Protein AF-U1Q9I6-F1 (afdb_monomer_lite)

Sequence (125 aa):
MIGTSRIRGVLASASLLATACLAGCGAFHQKDFPTDGPSVTATSNPAKVKSSDFGHSWNLKVDHGTVTCKDNSDGDPILYFTAPNGIEYALNHVKGNGSRRDIDDISNGSVGPLRSFAFTVCDVK

Structure (mmCIF, N/CA/C/O backbone):
data_AF-U1Q9I6-F1
#
_entry.id   AF-U1Q9I6-F1
#
loop_
_atom_site.group_PDB
_atom_site.id
_atom_site.type_symbol
_atom_site.label_atom_id
_atom_site.label_alt_id
_atom_site.label_comp_id
_atom_site.label_asym_id
_atom_site.label_entity_id
_atom_site.label_seq_id
_atom_site.pdbx_PDB_ins_code
_atom_site.Cartn_x
_atom_site.Cartn_y
_atom_site.Cartn_z
_atom_site.occupancy
_atom_site.B_iso_or_equiv
_atom_site.auth_seq_id
_atom_site.auth_comp_id
_atom_site.auth_asym_id
_atom_site.auth_atom_id
_atom_site.pdbx_PDB_model_num
ATOM 1 N N . MET A 1 1 ? 59.350 21.161 -57.118 1.00 41.19 1 MET A N 1
ATOM 2 C CA . MET A 1 1 ? 58.329 21.055 -56.049 1.00 41.19 1 MET A CA 1
ATOM 3 C C . MET A 1 1 ? 57.817 22.453 -55.744 1.00 41.19 1 MET A C 1
ATOM 5 O O . MET A 1 1 ? 58.614 23.371 -55.867 1.00 41.19 1 MET A O 1
ATOM 9 N N . ILE A 1 2 ? 56.543 22.576 -55.337 1.00 42.09 2 ILE A N 1
ATOM 10 C CA . ILE A 1 2 ? 55.747 23.816 -55.164 1.00 42.09 2 ILE A CA 1
ATOM 11 C C . ILE A 1 2 ? 55.179 24.289 -56.519 1.00 42.09 2 ILE A C 1
ATOM 13 O O . ILE A 1 2 ? 55.937 24.626 -57.414 1.00 42.09 2 ILE A O 1
ATOM 17 N N . GLY A 1 3 ? 53.879 24.292 -56.813 1.00 31.69 3 GLY A N 1
ATOM 18 C CA . GLY A 1 3 ? 52.679 24.141 -55.994 1.00 31.69 3 GLY A CA 1
ATOM 19 C C . GLY A 1 3 ? 51.629 25.108 -56.546 1.00 31.69 3 GLY A C 1
ATOM 20 O O . GLY A 1 3 ? 51.571 26.255 -56.120 1.00 31.69 3 GLY A O 1
ATOM 21 N N . THR A 1 4 ? 50.831 24.678 -57.524 1.00 43.84 4 THR A N 1
ATOM 22 C CA . THR A 1 4 ? 49.686 25.442 -58.034 1.00 43.84 4 THR A CA 1
ATOM 23 C C . THR A 1 4 ? 48.443 24.570 -57.983 1.00 43.84 4 THR A C 1
ATOM 25 O O . THR A 1 4 ? 48.329 23.593 -58.712 1.00 43.84 4 THR A O 1
ATOM 28 N N . SER A 1 5 ? 47.474 24.944 -57.152 1.00 45.22 5 SER A N 1
ATOM 29 C CA . SER A 1 5 ? 46.073 24.737 -57.503 1.00 45.22 5 SER A CA 1
ATOM 30 C C . SER A 1 5 ? 45.188 25.682 -56.704 1.00 45.22 5 SER A C 1
ATOM 32 O O . SER A 1 5 ? 45.247 25.747 -55.478 1.00 45.22 5 SER A O 1
ATOM 34 N N . ARG A 1 6 ? 44.401 26.462 -57.442 1.00 52.94 6 ARG A N 1
ATOM 35 C CA . ARG A 1 6 ? 43.403 27.394 -56.927 1.00 52.94 6 ARG A CA 1
ATOM 36 C C . ARG A 1 6 ? 42.254 26.587 -56.331 1.00 52.94 6 ARG A C 1
ATOM 38 O O . ARG A 1 6 ? 41.575 25.876 -57.067 1.00 52.94 6 ARG A O 1
ATOM 45 N N . ILE A 1 7 ? 41.990 26.736 -55.037 1.00 51.78 7 ILE A N 1
ATOM 46 C CA . ILE A 1 7 ? 40.795 26.159 -54.417 1.00 51.78 7 ILE A CA 1
ATOM 47 C C . ILE A 1 7 ? 39.673 27.194 -54.517 1.00 51.78 7 ILE A C 1
ATOM 49 O O . ILE A 1 7 ? 39.647 28.200 -53.812 1.00 51.78 7 ILE A O 1
ATOM 53 N N . ARG A 1 8 ? 38.782 26.954 -55.483 1.00 47.72 8 ARG A N 1
ATOM 54 C CA . ARG A 1 8 ? 37.463 27.583 -55.593 1.00 47.72 8 ARG A CA 1
ATOM 55 C C . ARG A 1 8 ? 36.601 27.122 -54.416 1.00 47.72 8 ARG A C 1
ATOM 57 O O . ARG A 1 8 ? 36.654 25.956 -54.038 1.00 47.72 8 ARG A O 1
ATOM 64 N N . GLY A 1 9 ? 35.825 28.048 -53.859 1.00 45.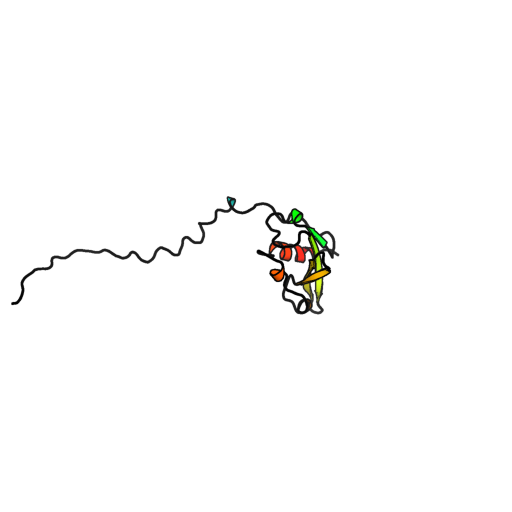25 9 GLY A N 1
ATOM 65 C CA . GLY A 1 9 ? 34.936 27.791 -52.734 1.00 45.25 9 GLY A CA 1
ATOM 66 C C . GLY A 1 9 ? 33.862 26.745 -53.025 1.00 45.25 9 GLY A C 1
ATOM 67 O O . GLY A 1 9 ? 33.399 26.603 -54.155 1.00 45.25 9 GLY A O 1
ATOM 6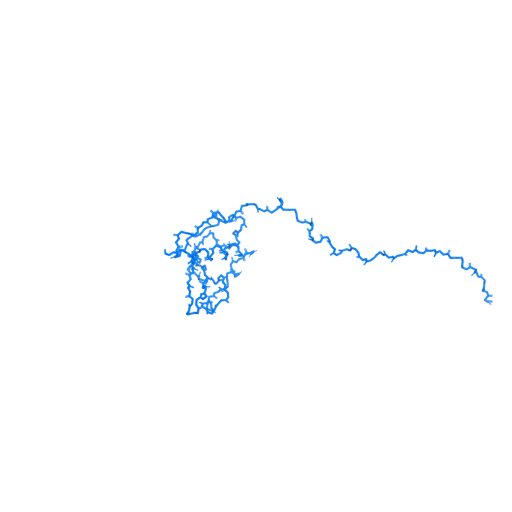8 N N . VAL A 1 10 ? 33.439 26.067 -51.961 1.00 51.38 10 VAL A N 1
ATOM 69 C CA . VAL A 1 10 ? 32.151 25.381 -51.874 1.00 51.38 10 VAL A CA 1
ATOM 70 C C . VAL A 1 10 ? 31.554 25.733 -50.517 1.00 51.38 10 VAL A C 1
ATOM 72 O O . VAL A 1 10 ? 32.193 25.584 -49.476 1.00 51.38 10 VAL A O 1
ATOM 75 N N . LEU A 1 11 ? 30.346 26.286 -50.578 1.00 50.47 11 LEU A N 1
ATOM 76 C CA . LEU A 1 11 ? 29.496 26.628 -49.454 1.00 50.47 11 LEU A CA 1
ATOM 77 C C . LEU A 1 11 ? 29.078 25.388 -48.652 1.00 50.47 11 LEU A C 1
ATOM 79 O O . LEU A 1 11 ? 28.812 24.339 -49.225 1.00 50.47 11 LEU A O 1
ATOM 83 N N . ALA A 1 12 ? 28.944 25.615 -47.342 1.00 51.22 12 ALA A N 1
ATOM 84 C CA . ALA A 1 12 ? 27.928 25.093 -46.428 1.00 51.22 12 ALA A CA 1
ATOM 85 C C . ALA A 1 12 ? 27.493 23.627 -46.578 1.00 51.22 12 ALA A C 1
ATOM 87 O O . ALA A 1 12 ? 26.773 23.294 -47.511 1.00 51.22 12 ALA A O 1
ATOM 88 N N . SER A 1 13 ? 27.784 22.807 -45.562 1.00 48.53 13 SER A N 1
ATOM 89 C CA . SER A 1 13 ? 26.895 21.745 -45.050 1.00 48.53 13 SER A CA 1
ATOM 90 C C . SER A 1 13 ? 27.554 21.035 -43.868 1.00 48.53 13 SER A C 1
ATOM 92 O O . SER A 1 13 ? 28.589 20.410 -44.060 1.00 48.53 13 SER A O 1
ATOM 94 N N . ALA A 1 14 ? 26.959 21.134 -42.673 1.00 50.66 14 ALA A N 1
ATOM 95 C CA . ALA A 1 14 ? 26.837 20.050 -41.675 1.00 50.66 14 ALA A CA 1
ATOM 96 C C . ALA A 1 14 ? 26.427 20.593 -40.289 1.00 50.66 14 ALA A C 1
ATOM 98 O O . ALA A 1 14 ? 26.988 20.229 -39.259 1.00 50.66 14 ALA A O 1
ATOM 99 N N . SER A 1 15 ? 25.406 21.448 -40.236 1.00 52.81 15 SER A N 1
ATOM 100 C CA . SER A 1 15 ? 24.607 21.634 -39.020 1.00 52.81 15 SER A CA 1
ATOM 101 C C . SER A 1 15 ? 23.579 20.498 -38.954 1.00 52.81 15 SER A C 1
ATOM 103 O O . SER A 1 15 ? 22.404 20.706 -39.228 1.00 52.81 15 SER A O 1
ATOM 105 N N . LEU A 1 16 ? 24.022 19.268 -38.688 1.00 51.34 16 LEU A N 1
ATOM 106 C CA . LEU A 1 16 ? 23.147 18.089 -38.605 1.00 51.34 16 LEU A CA 1
ATOM 107 C C . LEU A 1 16 ? 23.574 17.189 -37.439 1.00 51.34 16 LEU A C 1
ATOM 109 O O . LEU A 1 16 ? 24.011 16.065 -37.633 1.00 51.34 16 LEU A O 1
ATOM 113 N N . LEU A 1 17 ? 23.495 17.701 -36.209 1.00 52.78 17 LEU A N 1
ATOM 114 C CA . LEU A 1 17 ? 23.748 16.896 -35.002 1.00 52.78 17 LEU A CA 1
ATOM 115 C C . LEU A 1 17 ? 22.949 17.360 -33.770 1.00 52.78 17 LEU A C 1
ATOM 117 O O . LEU A 1 17 ? 23.341 17.074 -32.646 1.00 52.78 17 LEU A O 1
ATOM 121 N N . ALA A 1 18 ? 21.825 18.066 -33.951 1.00 52.12 18 ALA A N 1
ATOM 122 C CA . ALA A 1 18 ? 21.126 18.714 -32.832 1.00 52.12 18 ALA A CA 1
ATOM 123 C C . ALA A 1 18 ? 19.632 18.370 -32.655 1.00 52.12 18 ALA A C 1
ATOM 125 O O . ALA A 1 18 ? 18.971 19.034 -31.864 1.00 52.12 18 ALA A O 1
ATOM 126 N N . THR A 1 19 ? 19.063 17.362 -33.331 1.00 56.03 19 THR A N 1
ATOM 127 C CA . THR A 1 19 ? 17.583 17.204 -33.350 1.00 56.03 19 THR A CA 1
ATOM 128 C C . THR A 1 19 ? 17.031 15.869 -32.841 1.00 56.03 19 THR A C 1
ATOM 130 O O . THR A 1 19 ? 15.836 15.626 -32.961 1.00 56.03 19 THR A O 1
ATOM 133 N N . ALA A 1 20 ? 17.841 15.006 -32.223 1.00 53.69 20 ALA A N 1
ATOM 134 C CA . ALA A 1 20 ? 17.396 13.659 -31.836 1.00 53.69 20 ALA A CA 1
ATOM 135 C C . ALA A 1 20 ? 16.826 13.514 -30.404 1.00 53.69 20 ALA A C 1
ATOM 137 O O . ALA A 1 20 ? 16.548 12.393 -29.993 1.00 53.69 20 ALA A O 1
ATOM 138 N N . CYS A 1 21 ? 16.624 14.594 -29.636 1.00 54.16 21 CYS A N 1
ATOM 139 C CA . CYS A 1 21 ? 16.289 14.475 -28.201 1.00 54.16 21 CYS A CA 1
ATOM 140 C C . CYS A 1 21 ? 14.902 14.995 -27.774 1.00 54.16 21 CYS A C 1
ATOM 142 O O . CYS A 1 21 ? 14.618 15.007 -26.582 1.00 54.16 21 CYS A O 1
ATOM 144 N N . LEU A 1 22 ? 14.018 15.405 -28.693 1.00 54.97 22 LEU A N 1
ATOM 145 C CA . LEU A 1 22 ? 12.695 15.961 -28.330 1.00 54.97 22 LEU A CA 1
ATOM 146 C C . LEU A 1 22 ? 11.501 15.024 -28.595 1.00 54.97 22 LEU A C 1
ATOM 148 O O . LEU A 1 22 ? 10.369 15.376 -28.282 1.00 54.97 22 LEU A O 1
ATOM 152 N N . ALA A 1 23 ? 11.722 13.817 -29.125 1.00 56.31 23 ALA A N 1
ATOM 153 C CA . ALA A 1 23 ? 10.640 12.890 -29.489 1.00 56.31 23 ALA A CA 1
ATOM 154 C C . ALA A 1 23 ? 10.123 12.007 -28.330 1.00 56.31 23 ALA A C 1
ATOM 156 O O . ALA A 1 23 ? 9.277 11.141 -28.545 1.00 56.31 23 ALA A O 1
ATOM 157 N N . GLY A 1 24 ? 10.603 12.211 -27.098 1.00 53.38 24 GLY A N 1
ATOM 158 C CA . GLY A 1 24 ? 10.226 11.377 -25.948 1.00 53.38 24 GLY A CA 1
ATOM 159 C C . GLY A 1 24 ? 8.751 11.480 -25.538 1.00 53.38 24 GLY A C 1
ATOM 160 O O . GLY A 1 24 ? 8.198 10.519 -25.016 1.00 53.38 24 GLY A O 1
ATOM 161 N N . CYS A 1 25 ? 8.083 12.604 -25.820 1.00 59.38 25 CYS A N 1
ATOM 162 C CA . CYS A 1 25 ? 6.698 12.840 -25.385 1.00 59.38 25 CYS A CA 1
ATOM 163 C C . CYS A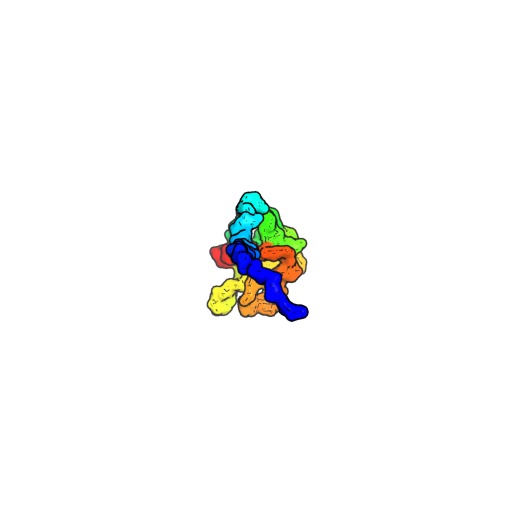 1 25 ? 5.612 12.368 -26.374 1.00 59.38 25 CYS A C 1
ATOM 165 O O . CYS A 1 25 ? 4.440 12.637 -26.136 1.00 59.38 25 CYS A O 1
ATOM 167 N N . GLY A 1 26 ? 5.966 11.693 -27.475 1.00 54.44 26 GLY A N 1
ATOM 168 C CA . GLY A 1 26 ? 5.000 11.284 -28.512 1.00 54.44 26 GLY A CA 1
ATOM 169 C C . GLY A 1 26 ? 5.008 9.800 -28.884 1.00 54.44 26 GLY A C 1
ATOM 170 O O . GLY A 1 26 ? 4.182 9.384 -29.688 1.00 54.44 26 GLY A O 1
ATOM 171 N N . ALA A 1 27 ? 5.925 8.999 -28.332 1.00 64.00 27 ALA A N 1
ATOM 172 C CA . ALA A 1 27 ? 6.079 7.588 -28.703 1.00 64.00 27 ALA A CA 1
ATOM 173 C C . ALA A 1 27 ? 5.025 6.657 -28.076 1.00 64.00 27 ALA A C 1
ATOM 175 O O . ALA A 1 27 ? 4.857 5.528 -28.528 1.00 64.00 27 ALA A O 1
ATOM 176 N N . PHE A 1 28 ? 4.312 7.124 -27.050 1.00 66.19 28 PHE A N 1
ATOM 177 C CA . PHE A 1 28 ? 3.278 6.358 -26.365 1.00 66.19 28 PHE A CA 1
ATOM 178 C C . PHE A 1 28 ? 1.919 6.991 -26.642 1.00 66.19 28 PHE A C 1
ATOM 180 O O . PHE A 1 28 ? 1.635 8.092 -26.168 1.00 66.19 28 PHE A O 1
ATOM 187 N N . HIS A 1 29 ? 1.071 6.320 -27.422 1.00 70.88 29 HIS A N 1
ATOM 188 C CA . HIS A 1 29 ? -0.287 6.808 -27.617 1.00 70.88 29 HIS A CA 1
ATOM 189 C C . HIS A 1 29 ? -1.126 6.412 -26.404 1.00 70.88 29 HIS A C 1
ATOM 191 O O . HIS A 1 29 ? -1.091 5.268 -25.964 1.00 70.88 29 HIS A O 1
ATOM 197 N N . GLN A 1 30 ? -1.941 7.337 -25.896 1.00 67.38 30 GLN A N 1
ATOM 198 C CA . GLN A 1 30 ? -2.815 7.092 -24.743 1.00 67.38 30 GLN A CA 1
ATOM 199 C C . GLN A 1 30 ? -3.698 5.839 -24.913 1.00 67.38 30 GLN A C 1
ATOM 201 O O . GLN A 1 30 ? -3.925 5.112 -23.955 1.00 67.38 30 GLN A O 1
ATOM 206 N N . LYS A 1 31 ? -4.138 5.560 -26.149 1.00 70.38 31 LYS A N 1
ATOM 207 C CA . LYS A 1 31 ? -4.932 4.373 -26.520 1.00 70.38 31 LYS A CA 1
ATOM 208 C C . LYS A 1 31 ? -4.211 3.032 -26.322 1.00 70.38 31 LYS A C 1
ATOM 210 O O . LYS A 1 31 ? -4.868 2.001 -26.335 1.00 70.38 31 LYS A O 1
ATOM 215 N N . ASP A 1 32 ? -2.882 3.045 -26.229 1.00 76.25 32 ASP A N 1
ATOM 216 C CA . ASP A 1 32 ? -2.066 1.839 -26.062 1.00 76.25 32 ASP A CA 1
ATOM 217 C C . ASP A 1 32 ? -1.908 1.473 -24.577 1.00 76.25 32 ASP A C 1
ATOM 219 O O . ASP A 1 32 ? -1.384 0.408 -24.258 1.00 76.25 32 ASP A O 1
ATOM 223 N N . PHE A 1 33 ? -2.367 2.338 -23.665 1.00 73.38 33 PHE A N 1
ATOM 224 C CA . PHE A 1 33 ? -2.395 2.047 -22.240 1.00 73.38 33 PHE A CA 1
ATOM 225 C C . PHE A 1 33 ? -3.714 1.377 -21.843 1.00 73.38 33 PHE A C 1
ATOM 227 O O . PHE A 1 33 ? -4.773 1.764 -22.348 1.00 73.38 33 PHE A O 1
ATOM 234 N N . PRO A 1 34 ? -3.673 0.410 -20.910 1.00 78.19 34 PRO A N 1
ATOM 235 C CA . PRO A 1 34 ? -4.880 -0.172 -20.342 1.00 78.19 34 PRO A CA 1
ATOM 236 C C . PRO A 1 34 ? -5.800 0.905 -19.758 1.00 78.19 34 PRO A C 1
ATOM 238 O O . PRO A 1 34 ? -5.347 1.827 -19.079 1.00 78.19 34 PRO A O 1
ATOM 241 N N . THR A 1 35 ? -7.097 0.790 -20.036 1.00 79.06 35 THR A N 1
ATOM 242 C CA . THR A 1 35 ? -8.128 1.720 -19.546 1.00 79.06 35 THR A CA 1
ATOM 243 C C . THR A 1 35 ? -8.904 1.178 -18.347 1.00 79.06 35 THR A C 1
ATOM 245 O O . THR A 1 35 ? -9.832 1.824 -17.870 1.00 79.06 35 THR A O 1
ATOM 248 N N . ASP A 1 36 ? -8.583 -0.027 -17.893 1.00 76.69 36 ASP A N 1
ATOM 249 C CA . ASP A 1 36 ? -9.170 -0.671 -16.726 1.00 76.69 36 ASP A CA 1
ATOM 250 C C . ASP A 1 36 ? -8.356 -0.398 -15.449 1.00 76.69 36 ASP A C 1
ATOM 252 O O . ASP A 1 36 ? -7.130 -0.275 -15.473 1.00 76.69 36 ASP A O 1
ATOM 256 N N . GLY A 1 37 ? -9.059 -0.321 -14.316 1.00 65.75 37 GLY A N 1
ATOM 257 C CA . GLY A 1 37 ? -8.471 -0.160 -12.983 1.00 65.75 37 GLY A CA 1
ATOM 258 C C . GLY A 1 37 ? -8.913 1.105 -12.245 1.00 65.75 37 GLY A C 1
ATOM 259 O O . GLY A 1 37 ? -9.684 1.908 -12.767 1.00 65.75 37 GLY A O 1
ATOM 260 N N . PRO A 1 38 ? -8.444 1.249 -10.995 1.00 80.50 38 PRO A N 1
ATOM 261 C CA . PRO A 1 38 ? -9.181 0.735 -9.842 1.00 80.50 38 PRO A CA 1
ATOM 262 C C . PRO A 1 38 ? -10.677 1.077 -9.922 1.00 80.50 38 PRO A C 1
ATOM 264 O O . PRO A 1 38 ? -11.053 2.245 -9.944 1.00 80.50 38 PRO A O 1
ATOM 267 N N . SER A 1 39 ? -11.539 0.061 -9.921 1.00 83.50 39 SER A N 1
ATOM 268 C CA . SER A 1 39 ? -13.001 0.241 -9.911 1.00 83.50 39 SER A CA 1
ATOM 269 C C . SER A 1 39 ? -13.605 0.196 -8.505 1.00 83.50 39 SER A C 1
ATOM 271 O O . SER A 1 39 ? -14.825 0.199 -8.350 1.00 83.50 39 SER A O 1
ATOM 273 N N . VAL A 1 40 ? -12.760 0.074 -7.481 1.00 85.88 40 VAL A N 1
ATOM 274 C CA . VAL A 1 40 ? -13.162 -0.108 -6.087 1.00 85.88 40 VAL A CA 1
ATOM 275 C C . VAL A 1 40 ? -13.003 1.184 -5.294 1.00 85.88 40 VAL A C 1
ATOM 277 O O . VAL A 1 40 ? -12.040 1.930 -5.457 1.00 85.88 40 VAL A O 1
ATOM 280 N N . THR A 1 41 ? -13.949 1.427 -4.394 1.00 89.00 41 THR A N 1
ATOM 281 C CA . THR A 1 41 ? -13.879 2.473 -3.371 1.00 89.00 41 THR A CA 1
ATOM 282 C C . THR A 1 41 ? -13.809 1.806 -2.006 1.00 89.00 41 THR A C 1
ATOM 284 O O . THR A 1 41 ? -14.469 0.790 -1.782 1.00 89.00 41 THR A O 1
ATOM 287 N N . ALA A 1 42 ? -12.994 2.343 -1.098 1.00 93.31 42 ALA A N 1
ATOM 288 C CA . ALA A 1 42 ? -12.898 1.807 0.250 1.00 93.31 42 ALA A CA 1
ATOM 289 C C . ALA A 1 42 ? -14.228 1.986 1.001 1.00 93.31 42 ALA A C 1
ATOM 291 O O . ALA A 1 42 ? -14.792 3.076 1.041 1.00 93.31 42 ALA A O 1
ATOM 292 N N . THR A 1 43 ? -14.722 0.907 1.610 1.00 94.75 43 THR A N 1
ATOM 293 C CA . THR A 1 43 ? -15.933 0.912 2.455 1.00 94.75 43 THR A CA 1
ATOM 294 C C . THR A 1 43 ? -15.659 0.444 3.879 1.00 94.75 43 THR A C 1
ATOM 296 O O . THR A 1 43 ? -16.573 0.396 4.697 1.00 94.75 43 THR A O 1
ATOM 299 N N . SER A 1 44 ? -14.422 0.049 4.181 1.00 96.62 44 SER A N 1
ATOM 300 C CA . SER A 1 44 ? -13.992 -0.368 5.514 1.00 96.62 44 SER A CA 1
ATOM 301 C C . SER A 1 44 ? -12.507 -0.088 5.710 1.00 96.62 44 SER A C 1
ATOM 303 O O . SER A 1 44 ? -11.748 -0.050 4.742 1.00 96.62 44 SER A O 1
ATOM 305 N N . ASN A 1 45 ? -12.086 0.028 6.967 1.00 97.00 45 ASN A N 1
ATOM 306 C CA . ASN A 1 45 ? -10.685 -0.003 7.362 1.00 97.00 45 ASN A CA 1
ATOM 307 C C . ASN A 1 45 ? -10.500 -1.071 8.458 1.00 97.00 45 ASN A C 1
ATOM 309 O O . ASN A 1 45 ? -11.028 -0.900 9.558 1.00 97.00 45 ASN A O 1
ATOM 313 N N . PRO A 1 46 ? -9.801 -2.192 8.190 1.00 97.50 46 PRO A N 1
ATOM 314 C CA . PRO A 1 46 ? -9.090 -2.526 6.950 1.00 97.50 46 PRO A CA 1
ATOM 315 C C . PRO A 1 46 ? -10.002 -2.828 5.744 1.00 97.50 46 PRO A C 1
ATOM 317 O O . PRO A 1 46 ? -11.135 -3.287 5.907 1.00 97.50 46 PRO A O 1
ATOM 320 N N . ALA A 1 47 ? -9.492 -2.623 4.526 1.00 98.00 47 ALA A N 1
ATOM 321 C CA . ALA A 1 47 ? -10.182 -2.904 3.264 1.00 98.00 47 ALA A CA 1
ATOM 322 C C . ALA A 1 47 ? -9.634 -4.171 2.594 1.00 98.00 47 ALA A C 1
ATOM 324 O O . ALA A 1 47 ? -8.431 -4.295 2.366 1.00 98.00 47 ALA A O 1
ATOM 325 N N . LYS A 1 48 ? -10.515 -5.102 2.221 1.00 97.75 48 LYS A N 1
ATOM 326 C CA . LYS A 1 48 ? -10.136 -6.266 1.404 1.00 97.75 48 LYS A CA 1
ATOM 327 C C . LYS A 1 48 ? -10.088 -5.866 -0.066 1.00 97.75 48 LYS A C 1
ATOM 329 O O . LYS A 1 48 ? -11.016 -5.224 -0.546 1.00 97.75 48 LYS A O 1
ATOM 334 N N . VAL A 1 49 ? -9.038 -6.284 -0.763 1.00 97.81 49 VAL A N 1
ATOM 335 C CA . VAL A 1 49 ? -8.834 -6.007 -2.190 1.00 97.81 49 VAL A CA 1
ATOM 336 C C . VAL A 1 49 ? -8.333 -7.245 -2.917 1.00 97.81 49 VAL A C 1
ATOM 338 O O . VAL A 1 49 ? -7.659 -8.094 -2.327 1.00 97.81 49 VAL A O 1
ATOM 341 N N . LYS A 1 50 ? -8.631 -7.333 -4.208 1.00 97.56 50 LYS A N 1
ATOM 342 C CA . LYS A 1 50 ? -8.154 -8.385 -5.112 1.00 97.56 50 LYS A CA 1
ATOM 343 C C . LYS A 1 50 ? -7.755 -7.805 -6.464 1.00 97.56 50 LYS A C 1
ATOM 345 O O . LYS A 1 50 ? -8.174 -6.711 -6.834 1.00 97.56 50 LYS A O 1
ATOM 350 N N . SER A 1 51 ? -6.985 -8.565 -7.230 1.00 97.00 51 SER A N 1
ATOM 351 C CA . SER A 1 51 ? -6.482 -8.177 -8.550 1.00 97.00 51 SER A CA 1
ATOM 352 C C . SER A 1 51 ? -7.582 -7.718 -9.506 1.00 97.00 51 SER A C 1
ATOM 354 O O . SER A 1 51 ? -7.408 -6.724 -10.208 1.00 97.00 51 SER A O 1
ATOM 356 N N . SER A 1 52 ? -8.756 -8.358 -9.471 1.00 95.50 52 SER A N 1
ATOM 357 C CA . SER A 1 52 ? -9.892 -7.964 -10.311 1.00 95.50 52 SER A CA 1
ATOM 358 C C . SER A 1 52 ? -10.406 -6.548 -10.037 1.00 95.50 52 SER A C 1
ATOM 360 O O . SER A 1 52 ? -11.026 -5.964 -10.916 1.00 95.50 52 SER A O 1
ATOM 362 N N . ASP A 1 53 ? -10.175 -6.000 -8.841 1.00 95.75 53 ASP A N 1
ATOM 363 C CA . ASP A 1 53 ? -10.627 -4.652 -8.477 1.00 95.75 53 ASP A CA 1
ATOM 364 C C . ASP A 1 53 ? -9.740 -3.561 -9.105 1.00 95.75 53 ASP A C 1
ATOM 366 O O . ASP A 1 53 ? -10.151 -2.407 -9.227 1.00 95.75 53 ASP A O 1
ATOM 370 N N . PHE A 1 54 ? -8.518 -3.933 -9.499 1.00 95.50 54 PHE A N 1
ATOM 371 C CA . PHE A 1 54 ? -7.482 -3.045 -10.029 1.00 95.50 54 PHE A CA 1
ATOM 372 C C . PHE A 1 54 ? -7.145 -3.327 -11.499 1.00 95.50 54 PHE A C 1
ATOM 374 O O . PHE A 1 54 ? -6.505 -2.489 -12.131 1.00 95.50 54 PHE A O 1
ATOM 381 N N . GLY A 1 55 ? -7.568 -4.464 -12.057 1.00 94.25 55 GLY A N 1
ATOM 382 C CA . GLY A 1 55 ? -7.281 -4.824 -13.447 1.00 94.25 55 GLY A CA 1
ATOM 383 C C . GLY A 1 55 ? -5.777 -4.817 -13.731 1.00 94.25 55 GLY A C 1
ATOM 384 O O . GLY A 1 55 ? -4.982 -5.277 -12.909 1.00 94.25 55 GLY A O 1
ATOM 385 N N . HIS A 1 56 ? -5.368 -4.226 -14.855 1.00 92.81 56 HIS A N 1
ATOM 386 C CA . HIS A 1 56 ? -3.950 -4.072 -15.214 1.00 92.81 56 HIS A CA 1
ATOM 387 C C . HIS A 1 56 ? -3.143 -3.179 -14.255 1.00 92.81 56 HIS A C 1
ATOM 389 O O . HIS A 1 56 ? -1.916 -3.183 -14.306 1.00 92.81 56 HIS A O 1
ATOM 395 N N . SER A 1 57 ? -3.795 -2.431 -13.358 1.00 93.69 57 SER A N 1
ATOM 396 C CA . SER A 1 57 ? -3.097 -1.683 -12.304 1.00 93.69 57 SER A CA 1
ATOM 397 C C . SER A 1 57 ? -2.641 -2.569 -11.133 1.00 93.69 57 SER A C 1
ATOM 399 O O . SER A 1 57 ? -1.937 -2.087 -10.242 1.00 93.69 57 SER A O 1
ATOM 401 N N . TRP A 1 58 ? -3.028 -3.851 -11.103 1.00 96.81 58 TRP A N 1
ATOM 402 C CA . TRP A 1 58 ? -2.574 -4.802 -10.093 1.00 96.81 58 TRP A CA 1
ATOM 403 C C . TRP A 1 58 ? -1.192 -5.367 -10.431 1.00 96.81 58 TRP A C 1
ATOM 405 O O . TRP A 1 58 ? -1.056 -6.302 -11.216 1.00 96.81 58 TRP A O 1
ATOM 415 N N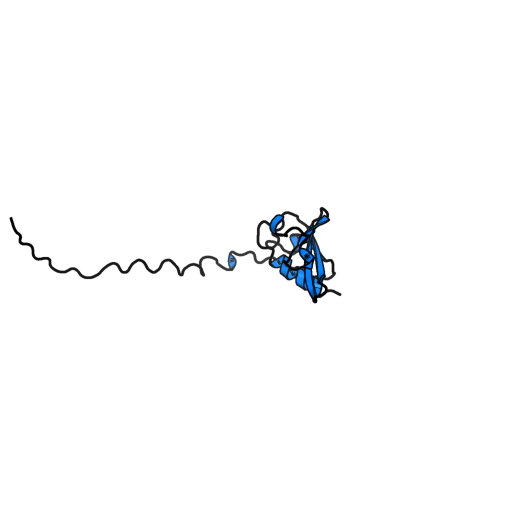 . ASN A 1 59 ? -0.164 -4.831 -9.776 1.00 96.88 59 ASN A N 1
ATOM 416 C CA . ASN A 1 59 ? 1.227 -5.237 -9.994 1.00 96.88 59 ASN A CA 1
ATOM 417 C C . ASN A 1 59 ? 1.801 -6.122 -8.872 1.00 96.88 59 ASN A C 1
ATOM 419 O O . ASN A 1 59 ? 3.009 -6.338 -8.811 1.00 96.88 59 ASN A O 1
ATOM 423 N N . LEU A 1 60 ? 0.968 -6.642 -7.963 1.00 98.38 60 LEU A N 1
ATOM 424 C CA . LEU A 1 60 ? 1.441 -7.545 -6.910 1.00 98.38 60 LEU A CA 1
ATOM 425 C C . LEU A 1 60 ? 1.502 -8.995 -7.404 1.00 98.38 60 LEU A C 1
ATOM 427 O O . LEU A 1 60 ? 0.632 -9.458 -8.137 1.00 98.38 60 LEU A O 1
ATOM 431 N N . LYS A 1 61 ? 2.503 -9.745 -6.931 1.00 98.25 61 LYS A N 1
ATOM 432 C CA . LYS A 1 61 ? 2.681 -11.185 -7.209 1.00 98.25 61 LYS A CA 1
ATOM 433 C C . LYS A 1 61 ? 1.606 -12.071 -6.559 1.00 98.25 61 LYS A C 1
ATOM 435 O O . LYS A 1 61 ? 1.465 -13.229 -6.939 1.00 98.25 61 LYS A O 1
ATOM 440 N N . VAL A 1 62 ? 0.891 -11.551 -5.560 1.00 98.44 62 VAL A N 1
ATOM 441 C CA . VAL A 1 62 ? -0.277 -12.193 -4.930 1.00 98.44 62 VAL A CA 1
ATOM 442 C C . VAL A 1 62 ? -1.555 -11.681 -5.580 1.00 98.44 62 VAL A C 1
ATOM 444 O O . VAL A 1 62 ? -1.551 -10.592 -6.133 1.00 98.44 62 VAL A O 1
ATOM 447 N N . ASP A 1 63 ? -2.654 -12.422 -5.508 1.00 98.19 63 ASP A N 1
ATOM 448 C CA . ASP A 1 63 ? -3.919 -12.083 -6.174 1.00 98.19 63 ASP A CA 1
ATOM 449 C C . ASP A 1 63 ? -4.897 -11.283 -5.298 1.00 98.19 63 ASP A C 1
ATOM 451 O O . ASP A 1 63 ? -5.835 -10.683 -5.819 1.00 98.19 63 ASP A O 1
ATOM 455 N N . HIS A 1 64 ? -4.701 -11.256 -3.981 1.00 98.62 64 HIS A N 1
ATOM 456 C CA . HIS A 1 64 ? -5.535 -10.506 -3.046 1.00 98.62 64 HIS A CA 1
ATOM 457 C C . HIS A 1 64 ? -4.794 -10.177 -1.752 1.00 98.62 64 HIS A C 1
ATOM 459 O O . HIS A 1 64 ? -3.690 -10.657 -1.505 1.00 98.62 64 HIS A O 1
ATOM 465 N N . GLY A 1 65 ? -5.415 -9.357 -0.910 1.00 98.50 65 GLY A N 1
ATOM 466 C CA . GLY A 1 65 ? -4.947 -9.084 0.441 1.00 98.50 65 GLY A CA 1
ATOM 467 C C . GLY A 1 65 ? -5.792 -8.027 1.131 1.00 98.50 65 GLY A C 1
ATOM 468 O O . GLY A 1 65 ? -6.950 -7.797 0.775 1.00 98.50 65 GLY A O 1
ATOM 469 N N . THR A 1 66 ? -5.212 -7.401 2.148 1.00 98.56 66 THR A N 1
ATOM 470 C CA . THR A 1 66 ? -5.895 -6.385 2.951 1.00 98.56 66 THR A CA 1
ATOM 471 C C . THR A 1 66 ? -5.064 -5.115 3.005 1.00 98.56 66 THR A C 1
ATOM 473 O O . THR A 1 66 ? -3.902 -5.155 3.389 1.00 98.56 66 THR A O 1
ATOM 476 N N . VAL A 1 67 ? -5.659 -3.985 2.645 1.00 98.50 67 VAL A N 1
ATOM 477 C CA . VAL A 1 67 ? -5.062 -2.658 2.788 1.00 98.50 67 VAL A CA 1
ATOM 478 C C . VAL A 1 67 ? -5.530 -2.057 4.105 1.00 98.50 67 VAL A C 1
ATOM 480 O O . VAL A 1 67 ? -6.724 -2.045 4.397 1.00 98.50 67 VAL A O 1
ATOM 483 N N . THR A 1 68 ? -4.593 -1.553 4.897 1.00 98.19 68 THR A N 1
ATOM 484 C CA . THR A 1 68 ? -4.880 -0.900 6.175 1.00 98.19 68 THR A CA 1
ATOM 485 C C . THR A 1 68 ? -4.291 0.501 6.189 1.00 98.19 68 THR A C 1
ATOM 487 O O . THR A 1 68 ? -3.174 0.710 5.710 1.00 98.19 68 THR A O 1
ATOM 490 N N . CYS A 1 69 ? -5.031 1.433 6.786 1.00 97.56 69 CYS A N 1
ATOM 491 C CA . CYS A 1 69 ? -4.531 2.752 7.142 1.00 97.56 69 CYS A CA 1
ATOM 492 C C . CYS A 1 69 ? -4.642 2.967 8.654 1.00 97.56 69 CYS A C 1
ATOM 494 O O . CYS A 1 69 ? -5.660 2.629 9.259 1.00 97.56 69 CYS A O 1
ATOM 496 N N . LYS A 1 70 ? -3.596 3.512 9.275 1.00 95.56 70 LYS A N 1
ATOM 497 C CA . LYS A 1 70 ? -3.598 3.948 10.679 1.00 95.56 70 LYS A CA 1
ATOM 498 C C . LYS A 1 70 ? -2.793 5.224 10.807 1.00 95.56 70 LYS A C 1
ATOM 500 O O . LYS A 1 70 ? -1.710 5.275 10.245 1.00 95.56 70 LYS A O 1
ATOM 505 N N . ASP A 1 71 ? -3.226 6.179 11.610 1.00 94.38 71 ASP A N 1
ATOM 506 C CA . ASP A 1 71 ? -2.402 7.359 11.872 1.00 94.38 71 ASP A CA 1
ATOM 507 C C . ASP A 1 71 ? -1.310 7.053 12.906 1.00 94.38 71 ASP A C 1
ATOM 509 O O . ASP A 1 71 ? -1.506 6.268 13.843 1.00 94.38 71 ASP A O 1
ATOM 513 N N . ASN A 1 72 ? -0.133 7.652 12.731 1.00 90.75 72 ASN A N 1
ATOM 514 C CA . ASN A 1 72 ? 0.889 7.692 13.776 1.00 90.75 72 ASN A CA 1
ATOM 515 C C . ASN A 1 72 ? 0.557 8.779 14.828 1.00 90.75 72 ASN A C 1
ATOM 517 O O . ASN A 1 72 ? -0.445 9.485 14.727 1.00 90.75 72 ASN A O 1
ATOM 521 N N . SER A 1 73 ? 1.412 8.938 15.846 1.00 90.19 73 SER A N 1
ATOM 522 C CA . SER A 1 73 ? 1.251 9.983 16.877 1.00 90.19 73 SER A CA 1
ATOM 523 C C . SER A 1 73 ? 1.257 11.413 16.332 1.00 90.19 73 SER A C 1
ATOM 525 O O . SER A 1 73 ? 0.767 12.319 17.000 1.00 90.19 73 SER A O 1
ATOM 527 N N . ASP A 1 74 ? 1.834 11.598 15.150 1.00 90.38 74 ASP A N 1
ATOM 528 C CA . ASP A 1 74 ? 2.046 12.882 14.491 1.00 90.38 74 ASP A CA 1
ATOM 529 C C . ASP A 1 74 ? 0.924 13.172 13.467 1.00 90.38 74 ASP A C 1
ATOM 531 O O . ASP A 1 74 ? 0.895 14.243 12.866 1.00 90.38 74 ASP A O 1
ATOM 535 N N . GLY A 1 75 ? -0.029 12.242 13.300 1.00 90.88 75 GLY A N 1
ATOM 536 C CA . GLY A 1 75 ? -1.132 12.329 12.343 1.00 90.88 75 GLY A CA 1
ATOM 537 C C . GLY A 1 75 ? -0.783 11.890 10.918 1.00 90.88 75 GLY A C 1
ATOM 538 O O . GLY A 1 75 ? -1.613 12.050 10.027 1.00 90.88 75 GLY A O 1
ATOM 539 N N . ASP A 1 76 ? 0.410 11.336 10.672 1.00 94.12 76 ASP A N 1
ATOM 540 C CA . ASP A 1 76 ? 0.748 10.810 9.348 1.00 94.12 76 ASP A CA 1
ATOM 541 C C . ASP A 1 76 ? 0.104 9.432 9.132 1.00 94.12 76 ASP A C 1
ATOM 543 O O . ASP A 1 76 ? 0.273 8.535 9.974 1.00 94.12 76 ASP A O 1
ATOM 547 N N . PRO A 1 77 ? -0.527 9.195 7.970 1.00 96.81 77 PRO A N 1
ATOM 548 C CA . PRO A 1 77 ? -1.122 7.908 7.659 1.00 96.81 77 PRO A CA 1
ATOM 549 C C . PRO A 1 77 ? -0.036 6.859 7.401 1.00 96.81 77 PRO A C 1
ATOM 551 O O . PRO A 1 77 ? 0.781 6.960 6.484 1.00 96.81 77 PRO A O 1
ATOM 554 N N . ILE A 1 78 ? -0.045 5.803 8.200 1.00 97.81 78 ILE A N 1
ATOM 555 C CA . ILE A 1 78 ? 0.719 4.572 8.028 1.00 97.81 78 ILE A CA 1
ATOM 556 C C . ILE A 1 78 ? -0.104 3.646 7.136 1.00 97.81 78 ILE A C 1
ATOM 558 O O . ILE A 1 78 ? -1.122 3.093 7.559 1.00 97.81 78 I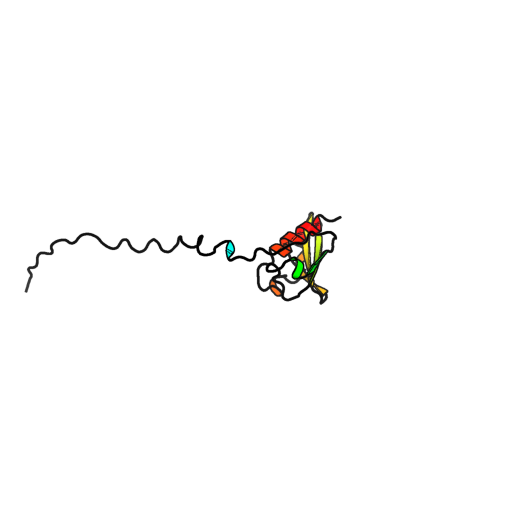LE A O 1
ATOM 562 N N . LEU A 1 79 ? 0.357 3.457 5.903 1.00 98.44 79 LEU A N 1
ATOM 563 C CA . LEU A 1 79 ? -0.314 2.632 4.905 1.00 98.44 79 LEU A CA 1
ATOM 564 C C . LEU A 1 79 ? 0.421 1.304 4.777 1.00 98.44 79 LEU A C 1
ATOM 566 O O . LEU A 1 79 ? 1.633 1.287 4.545 1.00 98.44 79 LEU A O 1
ATOM 570 N N . TYR A 1 80 ? -0.282 0.184 4.887 1.00 98.56 80 TYR A N 1
ATOM 571 C CA . TYR A 1 80 ? 0.333 -1.124 4.674 1.00 98.56 80 TYR A CA 1
ATOM 572 C C . TYR A 1 80 ? -0.635 -2.130 4.056 1.00 98.56 80 TYR A C 1
ATOM 574 O O . TYR A 1 80 ? -1.853 -2.040 4.211 1.00 98.56 80 TYR A O 1
ATOM 582 N N . PHE A 1 81 ? -0.067 -3.091 3.336 1.00 98.75 81 PHE A N 1
ATOM 583 C CA . PHE A 1 81 ? -0.769 -4.205 2.721 1.00 98.75 81 PHE A CA 1
ATOM 584 C C . PHE A 1 81 ? -0.393 -5.502 3.436 1.00 98.75 81 PHE A C 1
ATOM 586 O O . PHE A 1 81 ? 0.784 -5.838 3.546 1.00 98.75 81 PHE A O 1
ATOM 593 N N . THR A 1 82 ? -1.387 -6.250 3.897 1.00 98.75 82 THR A N 1
ATOM 594 C CA . THR A 1 82 ? -1.214 -7.596 4.440 1.00 98.75 82 THR A CA 1
ATOM 595 C C . THR A 1 82 ? -1.515 -8.608 3.340 1.00 98.75 82 THR A C 1
ATOM 597 O O . THR A 1 82 ? -2.654 -8.712 2.873 1.00 98.75 82 THR A O 1
ATOM 600 N N . ALA A 1 83 ? -0.489 -9.348 2.922 1.00 98.69 83 ALA A N 1
ATOM 601 C CA . ALA A 1 83 ? -0.622 -10.423 1.946 1.00 98.69 83 ALA A CA 1
ATOM 602 C C . ALA A 1 83 ? -1.367 -11.637 2.547 1.00 98.69 83 ALA A C 1
ATOM 604 O O . ALA A 1 83 ? -1.465 -11.754 3.771 1.00 98.69 83 ALA A O 1
ATOM 605 N N . PRO A 1 84 ? -1.855 -12.591 1.729 1.00 98.62 84 PRO A N 1
ATOM 606 C CA . PRO A 1 84 ? -2.616 -13.746 2.224 1.00 98.62 84 PRO A CA 1
ATOM 607 C C . PRO A 1 84 ? -1.829 -14.646 3.187 1.00 98.62 84 PRO A C 1
ATOM 609 O O . PRO A 1 84 ? -2.411 -15.342 4.012 1.00 98.62 84 PRO A O 1
ATOM 612 N N . ASN A 1 85 ? -0.495 -14.611 3.111 1.00 97.38 85 ASN A N 1
ATOM 613 C CA . ASN A 1 85 ? 0.407 -15.310 4.028 1.00 97.38 85 ASN A CA 1
ATOM 614 C C . ASN A 1 85 ? 0.611 -14.584 5.377 1.00 97.38 85 ASN A C 1
ATOM 616 O O . ASN A 1 85 ? 1.416 -15.033 6.189 1.00 97.38 85 ASN A O 1
ATOM 620 N N . GLY A 1 86 ? -0.075 -13.460 5.605 1.00 98.19 86 GLY A N 1
ATOM 621 C CA . GLY A 1 86 ? -0.003 -12.665 6.831 1.00 98.19 86 GLY A CA 1
ATOM 622 C C . GLY A 1 86 ? 1.173 -11.690 6.905 1.00 98.19 86 GLY A C 1
ATOM 623 O O . GLY A 1 86 ? 1.272 -10.953 7.884 1.00 98.19 86 GLY A O 1
ATOM 624 N N . ILE A 1 87 ? 2.059 -11.646 5.904 1.00 98.38 87 ILE A N 1
ATOM 625 C CA . ILE A 1 87 ? 3.175 -10.693 5.893 1.00 98.38 87 ILE A CA 1
ATOM 626 C C . ILE A 1 87 ? 2.645 -9.292 5.579 1.00 98.38 87 ILE A C 1
ATOM 628 O O . ILE A 1 87 ? 1.913 -9.094 4.607 1.00 98.38 87 ILE A O 1
ATOM 632 N N . GLU A 1 88 ? 3.042 -8.321 6.401 1.00 98.50 88 GLU A N 1
ATOM 633 C CA . GLU A 1 88 ? 2.741 -6.907 6.194 1.00 98.50 88 GLU A CA 1
ATOM 634 C C . GLU A 1 88 ? 3.854 -6.216 5.403 1.00 98.50 88 GLU A C 1
ATOM 636 O O . GLU A 1 88 ? 5.039 -6.297 5.744 1.00 98.50 88 GLU A O 1
ATOM 641 N N . TYR A 1 89 ? 3.440 -5.482 4.378 1.00 98.69 89 TYR A N 1
ATOM 642 C CA . TYR A 1 89 ? 4.298 -4.704 3.503 1.00 98.69 89 TYR A CA 1
ATOM 643 C C . TYR A 1 89 ? 3.921 -3.226 3.593 1.00 98.69 89 TYR A C 1
ATOM 645 O O . TYR A 1 89 ? 2.753 -2.862 3.445 1.00 98.69 89 TYR A O 1
ATOM 653 N N . ALA A 1 90 ? 4.899 -2.367 3.851 1.00 98.50 90 ALA A N 1
ATOM 654 C CA . ALA A 1 90 ? 4.739 -0.926 3.855 1.00 98.50 90 ALA A CA 1
ATOM 655 C C . ALA A 1 90 ? 4.337 -0.441 2.459 1.00 98.50 90 ALA A C 1
ATOM 657 O O . ALA A 1 90 ? 5.018 -0.715 1.474 1.00 98.50 90 ALA A O 1
ATOM 658 N N . LEU A 1 91 ? 3.246 0.321 2.385 1.00 98.25 91 LEU A N 1
ATOM 659 C CA . LEU A 1 91 ? 2.861 1.036 1.172 1.00 98.25 91 LEU A CA 1
ATOM 660 C C . LEU A 1 91 ? 3.491 2.429 1.124 1.00 98.25 91 LEU A C 1
ATOM 662 O O . LEU A 1 91 ? 3.565 3.001 0.045 1.00 98.25 91 LEU A O 1
ATOM 666 N N . ASN A 1 92 ? 3.949 2.988 2.246 1.00 97.19 92 ASN A N 1
ATOM 667 C CA . ASN A 1 92 ? 4.634 4.279 2.310 1.00 97.19 92 ASN A CA 1
ATOM 668 C C . ASN A 1 92 ? 5.754 4.302 3.366 1.00 97.19 92 ASN A C 1
ATOM 670 O O . ASN A 1 92 ? 5.757 3.522 4.321 1.00 97.19 92 ASN A O 1
ATOM 674 N N . HIS A 1 93 ? 6.686 5.244 3.214 1.00 94.25 93 HIS A N 1
ATOM 675 C CA . HIS A 1 93 ? 7.874 5.372 4.062 1.00 94.25 93 HIS A CA 1
ATOM 676 C C . HIS A 1 93 ? 7.670 6.398 5.180 1.00 94.25 93 HIS A C 1
ATOM 678 O O . HIS A 1 93 ? 8.246 7.482 5.162 1.00 94.25 93 HIS A O 1
ATOM 684 N N . VAL A 1 94 ? 6.836 6.052 6.159 1.00 94.50 94 VAL A N 1
ATOM 685 C CA . VAL A 1 94 ? 6.643 6.840 7.389 1.00 94.50 94 VAL A CA 1
ATOM 686 C C . VAL A 1 94 ? 7.194 6.090 8.601 1.00 94.50 94 VAL A C 1
ATOM 688 O O . VAL A 1 94 ? 7.347 4.868 8.572 1.00 94.50 94 VAL A O 1
ATOM 691 N N . LYS A 1 95 ? 7.462 6.803 9.702 1.00 89.94 95 LYS A N 1
ATOM 692 C CA . LYS A 1 95 ? 8.077 6.245 10.925 1.00 89.94 95 LYS A CA 1
ATOM 693 C C . LYS A 1 95 ? 7.359 4.996 11.464 1.00 89.94 95 LYS A C 1
ATOM 695 O O . LYS A 1 95 ? 8.011 4.081 11.956 1.00 89.94 95 LYS A O 1
ATOM 700 N N . GLY A 1 96 ? 6.034 4.916 11.316 1.00 89.25 96 GLY A N 1
ATOM 701 C CA . GLY A 1 96 ? 5.227 3.767 11.747 1.00 89.25 96 GLY A CA 1
ATOM 702 C C . GLY A 1 96 ? 5.343 2.503 10.880 1.00 89.25 96 GLY A C 1
ATOM 703 O O . GLY A 1 96 ? 4.811 1.462 11.262 1.00 89.25 96 GLY A O 1
ATOM 704 N N . ASN A 1 97 ? 6.042 2.573 9.742 1.00 95.44 97 ASN A N 1
ATOM 705 C CA . ASN A 1 97 ? 6.266 1.461 8.815 1.00 95.44 97 ASN A CA 1
ATOM 706 C C . ASN A 1 97 ? 7.699 0.915 8.816 1.00 95.44 97 ASN A C 1
ATOM 708 O O . ASN A 1 97 ? 7.959 -0.059 8.119 1.00 95.44 97 ASN A O 1
ATOM 712 N N . GLY A 1 98 ? 8.620 1.484 9.601 1.00 88.62 98 GLY A N 1
ATOM 713 C CA . GLY A 1 98 ? 10.052 1.167 9.509 1.00 88.62 98 GLY A CA 1
ATOM 714 C C . GLY A 1 98 ? 10.449 -0.293 9.780 1.00 88.62 98 GLY A C 1
ATOM 715 O O . GLY A 1 98 ? 11.552 -0.688 9.424 1.00 88.62 98 GLY A O 1
ATOM 716 N N . SER A 1 99 ? 9.580 -1.101 10.397 1.00 92.69 99 SER A N 1
ATOM 717 C CA . SER A 1 99 ? 9.809 -2.536 10.623 1.00 92.69 99 SER A CA 1
ATOM 718 C C . SER A 1 99 ? 9.169 -3.451 9.572 1.00 92.69 99 SER A C 1
ATOM 720 O O . SER A 1 99 ? 9.420 -4.657 9.592 1.00 92.69 99 SER A O 1
ATOM 722 N N . ARG A 1 100 ? 8.329 -2.916 8.676 1.00 96.75 100 ARG A N 1
ATOM 723 C CA . ARG A 1 100 ? 7.670 -3.688 7.616 1.00 96.75 100 ARG A CA 1
ATOM 724 C C . ARG A 1 100 ? 8.568 -3.788 6.393 1.00 96.75 100 ARG A C 1
ATOM 726 O O . ARG A 1 100 ? 9.385 -2.912 6.124 1.00 96.75 100 ARG A O 1
ATOM 733 N N . ARG A 1 101 ? 8.382 -4.865 5.633 1.00 97.62 101 ARG A N 1
ATOM 734 C CA . ARG A 1 101 ? 9.015 -5.028 4.320 1.00 97.62 101 ARG A CA 1
ATOM 735 C C . ARG A 1 101 ? 8.449 -4.008 3.341 1.00 97.62 101 ARG A C 1
ATOM 737 O O . ARG A 1 101 ? 7.313 -3.585 3.516 1.00 97.62 101 ARG A O 1
ATOM 744 N N . ASP A 1 102 ? 9.190 -3.650 2.306 1.00 97.69 102 ASP A N 1
ATOM 745 C CA . ASP A 1 102 ? 8.649 -2.792 1.252 1.00 97.69 102 ASP A CA 1
ATOM 746 C C . ASP A 1 102 ? 7.678 -3.580 0.364 1.00 97.69 102 ASP A C 1
ATOM 748 O O . ASP A 1 102 ? 7.952 -4.734 0.029 1.00 97.69 102 ASP A O 1
ATOM 752 N N . ILE A 1 103 ? 6.553 -2.983 -0.033 1.00 98.31 103 ILE A N 1
ATOM 753 C CA . ILE A 1 103 ? 5.635 -3.585 -1.010 1.00 98.31 103 ILE A CA 1
ATOM 754 C C . ILE A 1 103 ? 6.325 -3.915 -2.338 1.00 98.31 103 ILE A C 1
ATOM 756 O O . ILE A 1 103 ? 5.944 -4.884 -3.002 1.00 98.31 103 ILE A O 1
ATOM 760 N N . ASP A 1 104 ? 7.381 -3.182 -2.688 1.00 97.12 104 ASP A N 1
ATOM 761 C CA . ASP A 1 104 ? 8.163 -3.412 -3.897 1.00 97.12 104 ASP A CA 1
ATOM 762 C C . ASP A 1 104 ? 8.840 -4.800 -3.906 1.00 97.12 104 ASP A C 1
ATOM 764 O O . ASP A 1 104 ? 9.047 -5.369 -4.978 1.00 97.12 104 ASP A O 1
ATOM 768 N N . ASP A 1 105 ? 9.054 -5.438 -2.744 1.00 97.69 105 ASP A N 1
ATOM 769 C CA . ASP A 1 105 ? 9.535 -6.829 -2.650 1.00 97.69 105 ASP A CA 1
ATOM 770 C C . ASP A 1 105 ? 8.610 -7.821 -3.387 1.00 97.69 105 ASP A C 1
ATOM 772 O O . ASP A 1 105 ? 9.045 -8.843 -3.945 1.00 97.69 105 ASP A O 1
ATOM 776 N N . ILE A 1 106 ? 7.305 -7.537 -3.382 1.00 98.12 106 ILE A N 1
ATOM 777 C CA . ILE A 1 106 ? 6.270 -8.384 -3.984 1.00 98.12 106 ILE A CA 1
ATOM 778 C C . ILE A 1 106 ? 5.595 -7.744 -5.195 1.00 98.12 106 ILE A C 1
ATOM 780 O O . ILE A 1 106 ? 4.629 -8.313 -5.700 1.00 98.12 106 ILE A O 1
ATOM 784 N N . SER A 1 107 ? 6.117 -6.624 -5.692 1.00 97.69 107 SER A N 1
ATOM 785 C CA . SER A 1 107 ? 5.628 -5.978 -6.907 1.00 97.69 107 SER A CA 1
ATOM 786 C C . SER A 1 107 ? 6.459 -6.366 -8.137 1.00 97.69 107 SER A C 1
ATOM 788 O O . SER A 1 107 ? 7.625 -6.754 -8.030 1.00 97.69 107 SER A O 1
ATOM 790 N N . ASN A 1 108 ? 5.859 -6.292 -9.323 1.00 95.62 108 ASN A N 1
ATOM 791 C CA . ASN A 1 108 ? 6.544 -6.326 -10.621 1.00 95.62 108 ASN A CA 1
ATOM 792 C C . ASN A 1 108 ? 6.374 -5.016 -11.419 1.00 95.62 108 ASN A C 1
ATOM 794 O O . ASN A 1 108 ? 6.814 -4.933 -12.564 1.00 95.62 108 ASN A O 1
ATOM 798 N N . GLY A 1 109 ? 5.751 -4.001 -10.819 1.00 94.62 109 GLY A N 1
ATOM 799 C CA . GLY A 1 109 ? 5.425 -2.733 -11.463 1.00 94.62 109 GLY A CA 1
ATOM 800 C C . GLY A 1 109 ? 5.070 -1.642 -10.455 1.00 94.62 109 GLY A C 1
ATOM 801 O O . GLY A 1 109 ? 5.328 -1.760 -9.257 1.00 94.62 109 GLY A O 1
ATOM 802 N N . SER A 1 110 ? 4.473 -0.551 -10.932 1.00 94.25 110 SER A N 1
ATOM 803 C CA . SER A 1 110 ? 4.078 0.551 -10.050 1.00 94.25 110 SER A CA 1
ATOM 804 C C . SER A 1 110 ? 2.947 0.132 -9.109 1.00 94.25 110 SER A C 1
ATOM 806 O O . SER A 1 110 ? 1.896 -0.331 -9.551 1.00 94.25 110 SER A O 1
ATOM 808 N N . VAL A 1 111 ? 3.127 0.374 -7.812 1.00 96.31 111 VAL A N 1
ATOM 809 C CA . VAL A 1 111 ? 2.084 0.222 -6.780 1.00 96.31 111 VAL A CA 1
ATOM 810 C C . VAL A 1 111 ? 1.296 1.515 -6.540 1.00 96.31 111 VAL A C 1
ATOM 812 O O . VAL A 1 111 ? 0.504 1.595 -5.604 1.00 96.31 111 VAL A O 1
ATOM 815 N N . GLY A 1 112 ? 1.507 2.543 -7.371 1.00 95.56 112 GLY A N 1
ATOM 816 C CA . GLY A 1 112 ? 0.867 3.855 -7.241 1.00 95.56 112 GLY A CA 1
ATOM 817 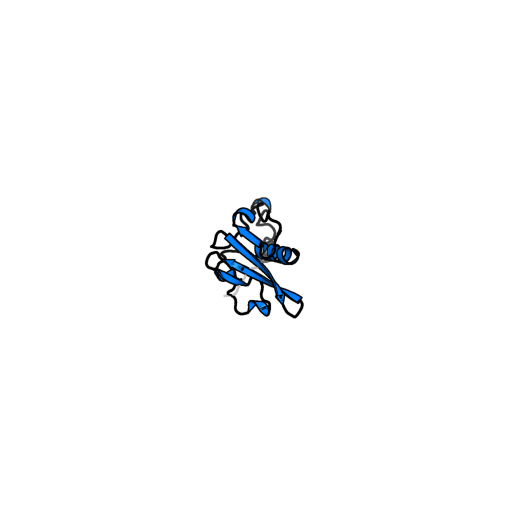C C . GLY A 1 112 ? -0.656 3.784 -7.065 1.00 95.56 112 GLY A C 1
ATOM 818 O O . GLY A 1 112 ? -1.152 4.326 -6.082 1.00 95.56 112 GLY A O 1
ATOM 819 N N . PRO A 1 113 ? -1.397 3.062 -7.927 1.00 95.56 113 PRO A N 1
ATOM 820 C CA . PRO A 1 113 ? -2.847 2.918 -7.787 1.00 95.56 113 PRO A CA 1
ATOM 821 C C . PRO A 1 113 ? -3.283 2.289 -6.455 1.00 95.56 113 PRO A C 1
ATOM 823 O O . PRO A 1 113 ? -4.229 2.765 -5.831 1.00 95.56 113 PRO A O 1
ATOM 826 N N . LEU A 1 114 ? -2.563 1.268 -5.974 1.00 97.44 114 LEU A N 1
ATOM 827 C CA . LEU A 1 114 ? -2.834 0.641 -4.676 1.00 97.44 114 LEU A CA 1
ATOM 828 C C . LEU A 1 114 ? -2.545 1.602 -3.513 1.00 97.44 114 LEU A C 1
ATOM 830 O O . LEU A 1 114 ? -3.322 1.679 -2.564 1.00 97.44 114 LEU A O 1
ATOM 834 N N . ARG A 1 115 ? -1.454 2.372 -3.603 1.00 97.12 115 ARG A N 1
ATOM 835 C CA . ARG A 1 115 ? -1.100 3.411 -2.626 1.00 97.12 115 ARG A CA 1
ATOM 836 C C . ARG A 1 115 ? -2.149 4.526 -2.589 1.00 97.12 115 ARG A C 1
ATOM 838 O O . ARG A 1 115 ? -2.552 4.932 -1.506 1.00 97.12 115 ARG A O 1
ATOM 845 N N . SER A 1 116 ? -2.625 4.990 -3.743 1.00 95.75 116 SER A N 1
ATOM 846 C CA . SER A 1 116 ? -3.707 5.978 -3.838 1.00 95.75 116 SER A CA 1
ATOM 847 C C . SER A 1 116 ? -5.009 5.451 -3.236 1.00 95.75 116 SER A C 1
ATOM 849 O O . SER A 1 116 ? -5.635 6.154 -2.448 1.00 95.75 116 SER A O 1
ATOM 851 N N . PHE A 1 117 ? -5.385 4.201 -3.529 1.00 96.81 117 PHE A N 1
ATOM 852 C CA . PHE A 1 117 ? -6.531 3.555 -2.886 1.00 96.81 117 PHE A CA 1
ATOM 853 C C . PHE A 1 117 ? -6.369 3.493 -1.359 1.00 96.81 117 PHE A C 1
ATOM 855 O O . PHE A 1 117 ? -7.317 3.782 -0.634 1.00 96.81 117 PHE A O 1
ATOM 862 N N . ALA A 1 118 ? -5.173 3.179 -0.857 1.00 97.19 118 ALA A N 1
ATOM 863 C CA . ALA A 1 118 ? -4.910 3.089 0.578 1.00 97.19 118 ALA A CA 1
ATOM 864 C C . ALA A 1 118 ? -5.154 4.403 1.335 1.00 97.19 118 ALA A C 1
ATOM 866 O O . ALA A 1 118 ? -5.590 4.354 2.481 1.00 97.19 118 ALA A O 1
ATOM 867 N N . PHE A 1 119 ? -4.961 5.565 0.705 1.00 95.56 119 PHE A N 1
ATOM 868 C CA . PHE A 1 119 ? -5.364 6.838 1.312 1.00 95.56 119 PHE A CA 1
ATOM 869 C C . PHE A 1 119 ? -6.884 6.947 1.478 1.00 95.56 119 PHE A C 1
ATOM 871 O O . PHE A 1 119 ? -7.340 7.397 2.520 1.00 95.56 119 PHE A O 1
ATOM 878 N N . THR A 1 120 ? -7.675 6.449 0.523 1.00 95.50 120 THR A N 1
ATOM 879 C CA . THR A 1 120 ? -9.146 6.434 0.659 1.00 95.50 120 THR A CA 1
ATOM 880 C C . THR A 1 120 ? -9.620 5.526 1.795 1.00 95.50 120 THR A C 1
ATOM 882 O O . THR A 1 120 ? -10.679 5.754 2.366 1.00 95.50 120 THR A O 1
ATOM 885 N N . VAL A 1 121 ? -8.824 4.513 2.167 1.00 96.94 121 VAL A N 1
ATOM 886 C CA . VAL A 1 121 ? -9.096 3.659 3.336 1.00 96.94 121 VAL A CA 1
ATOM 887 C C . VAL A 1 121 ? -8.979 4.454 4.640 1.00 96.94 121 VAL A C 1
ATOM 889 O O . VAL A 1 121 ? -9.708 4.160 5.582 1.00 96.94 121 VAL A O 1
ATOM 892 N N . CYS A 1 122 ? -8.112 5.471 4.701 1.00 95.00 122 CYS A N 1
ATOM 893 C CA . CYS A 1 122 ? -7.995 6.351 5.869 1.00 95.00 122 CYS A CA 1
ATOM 894 C C . CYS A 1 122 ? -9.273 7.163 6.122 1.00 95.00 122 CYS A C 1
ATOM 896 O O . CYS A 1 122 ? -9.586 7.472 7.268 1.00 95.00 122 CYS A O 1
ATOM 898 N N . ASP A 1 123 ? -10.019 7.484 5.063 1.00 93.19 123 ASP A N 1
ATOM 899 C CA . ASP A 1 123 ? -11.228 8.310 5.146 1.00 93.19 123 ASP A CA 1
ATOM 900 C C . ASP A 1 123 ? -12.454 7.527 5.646 1.00 93.19 123 ASP A C 1
ATOM 902 O O . ASP A 1 123 ? -13.480 8.120 5.998 1.00 93.19 123 ASP A O 1
ATOM 906 N N . VAL A 1 124 ? -12.365 6.192 5.687 1.00 89.50 124 VAL A N 1
ATOM 907 C CA . VAL A 1 124 ? -13.443 5.332 6.178 1.00 89.50 124 VAL A CA 1
ATOM 908 C C . VAL A 1 124 ? -13.378 5.227 7.703 1.00 89.50 124 VAL A C 1
ATOM 910 O O . VAL A 1 124 ? -12.377 4.771 8.256 1.00 89.50 124 VAL A O 1
ATOM 913 N N . LYS A 1 125 ? -14.465 5.632 8.369 1.00 67.00 125 LYS A N 1
ATOM 914 C CA . LYS A 1 125 ? -14.626 5.624 9.833 1.00 67.00 125 LYS A CA 1
ATOM 915 C C . LYS A 1 125 ? -15.251 4.339 10.359 1.00 67.00 125 LYS A C 1
ATOM 917 O O . LYS A 1 125 ? -16.188 3.837 9.699 1.00 67.00 125 LYS A O 1
#

Foldseek 3Di:
DDDDDDDDDDDDDDPDDPPDPPCPVPPDDPVVDDPDAQPDFAQAAFGKDACNNGPVLDFFQAGIWTWHWDADPVRDIFIWTQGPVRAIATPDDDPVCVPHHHSVVGGPDDCVRVSVNSVSNVVHD

Radius of gyration: 27.18 Å; chains: 1; bounding box: 74×43×75 Å

Secondary structure (DSSP, 8-state):
----------------SS-SSSGGGSSS-GGGS----------SSSEEEEHHHHGGG--BSSSEEEEEEEE-TTS-EEEEEE-TTS-EEESS--GGGTTSEEGGGGBSS--HHHHHHHHHHHT--

pLDDT: mean 83.81, std 19.09, range [31.69, 98.75]